Protein AF-A0A3D2W237-F1 (afdb_monomer)

pLDDT: mean 97.97, std 0.98, range [93.62, 98.75]

Solvent-accessible surface area (backbone atoms only — not comparable to full-atom values): 3196 Å² total; per-residue (Å²): 78,80,39,39,42,70,68,33,46,54,50,46,52,51,46,37,73,72,72,45,92,38,50,37,37,47,92,57,102,47,47,38,67,90,81,51,56,71,68,59,27,46,53,55,51,50,56,40,40,76,71,61,40,43,78,86

Radius of gyration: 10.21 Å; Cα contacts (8 Å, |Δi|>4): 77; chains: 1; bounding box: 23×21×25 Å

Secondary structure (DSSP, 8-state):
-B--SHHHHHHHHHHHHTT---EEB-SSSSTTTTTS-HHHHHHHHHHHHHTT-EE-

Mean predicted aligned error: 1.65 Å

Sequence (56 aa):
VIGAGYIGLEVAAVARQTGLDVTVLEAAPRPLARVTSPEVAGFFLDEHTSKGVRFA

Nearest PDB structures (foldseek):
  5jcl-assembly2_B  TM=9.690E-01  e=7.388E-04  Oryza sativa Japonica Group
  2cdu-assembly1_B  TM=9.547E-01  e=1.281E-03  Fructilactobacillus sanfranciscensis
  1joa-assembly1_A  TM=9.393E-01  e=1.806E-03  Enterococcus faecalis
  2v3b-assembly1_A  TM=9.831E-01  e=3.593E-03  Pseudomonas aeruginosa PAO1
  5jcn-assembly2_B  TM=9.707E-01  e=2.923E-03  Oryza sativa Japonica Group

Structure (mmCIF, N/CA/C/O backbone):
data_AF-A0A3D2W237-F1
#
_entry.id   AF-A0A3D2W237-F1
#
loop_
_atom_site.group_PDB
_atom_site.id
_atom_site.type_symbol
_atom_site.label_atom_id
_atom_site.label_alt_id
_atom_site.label_comp_id
_atom_site.label_asym_id
_atom_site.label_entity_id
_atom_site.label_seq_id
_atom_site.pdbx_PDB_ins_code
_atom_site.Cartn_x
_atom_site.Cartn_y
_atom_site.Cartn_z
_atom_site.occupancy
_atom_site.B_iso_or_equiv
_atom_site.auth_seq_id
_atom_site.auth_comp_id
_atom_site.auth_asym_id
_atom_site.auth_atom_id
_atom_site.pdbx_PDB_model_num
ATOM 1 N N . VAL A 1 1 ? -1.462 8.566 0.780 1.00 98.25 1 VAL A N 1
ATOM 2 C CA . VAL A 1 1 ? 0.012 8.592 0.629 1.00 98.25 1 VAL A CA 1
ATOM 3 C C . VAL A 1 1 ? 0.343 8.429 -0.845 1.00 98.25 1 VAL A C 1
ATOM 5 O O . VAL A 1 1 ? -0.311 7.620 -1.487 1.00 98.25 1 VAL A O 1
ATOM 8 N N . ILE A 1 2 ? 1.283 9.203 -1.393 1.00 98.38 2 ILE A N 1
ATOM 9 C CA . ILE A 1 2 ? 1.717 9.079 -2.796 1.00 98.38 2 ILE A CA 1
ATOM 10 C C . ILE A 1 2 ? 3.122 8.468 -2.802 1.00 98.38 2 ILE A C 1
ATOM 12 O O . ILE A 1 2 ? 4.036 9.031 -2.201 1.00 98.38 2 ILE A O 1
ATOM 16 N N . GLY A 1 3 ? 3.265 7.324 -3.465 1.00 98.00 3 GLY A N 1
ATOM 17 C CA . GLY A 1 3 ? 4.452 6.475 -3.479 1.00 98.00 3 GLY A CA 1
ATOM 18 C C . GLY A 1 3 ? 4.419 5.375 -2.410 1.00 98.00 3 GLY A C 1
ATOM 19 O O . GLY A 1 3 ? 4.169 5.631 -1.234 1.00 98.00 3 GLY A O 1
ATOM 20 N N . ALA A 1 4 ? 4.745 4.152 -2.821 1.00 97.88 4 ALA A N 1
ATOM 21 C CA . ALA A 1 4 ? 4.872 2.930 -2.028 1.00 97.88 4 ALA A CA 1
AT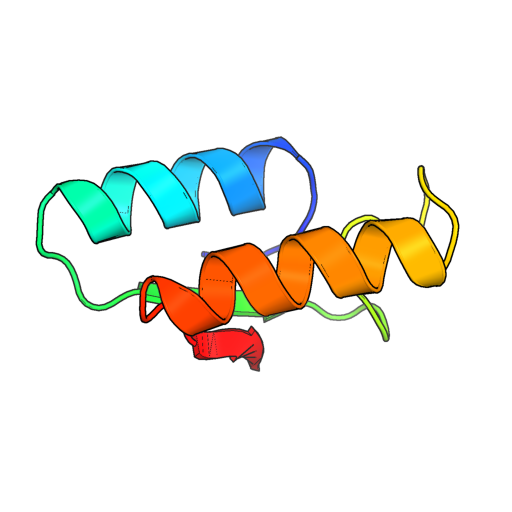OM 22 C C . ALA A 1 4 ? 6.344 2.477 -1.913 1.00 97.88 4 ALA A C 1
ATOM 24 O O . ALA A 1 4 ? 6.688 1.294 -2.017 1.00 97.88 4 ALA A O 1
ATOM 25 N N . GLY A 1 5 ? 7.238 3.450 -1.709 1.00 98.00 5 GLY A N 1
ATOM 26 C CA . GLY A 1 5 ? 8.585 3.219 -1.182 1.00 98.00 5 GLY A CA 1
ATOM 27 C C . GLY A 1 5 ? 8.564 2.956 0.331 1.00 98.00 5 GLY A C 1
ATOM 28 O O . GLY A 1 5 ? 7.507 3.045 0.949 1.00 98.00 5 GLY A O 1
ATOM 29 N N . TYR A 1 6 ? 9.728 2.710 0.947 1.00 97.38 6 TYR A N 1
ATOM 30 C CA . TYR A 1 6 ? 9.832 2.460 2.397 1.00 97.38 6 TYR A CA 1
ATOM 31 C C . TYR A 1 6 ? 9.114 3.524 3.235 1.00 97.38 6 TYR A C 1
ATOM 33 O O . TYR A 1 6 ? 8.179 3.201 3.956 1.00 97.38 6 TYR A O 1
ATOM 41 N N . ILE A 1 7 ? 9.465 4.799 3.042 1.00 98.12 7 ILE A N 1
ATOM 42 C CA . ILE A 1 7 ? 8.865 5.914 3.792 1.00 98.12 7 ILE A CA 1
ATOM 43 C C . ILE A 1 7 ? 7.351 5.993 3.559 1.00 98.12 7 ILE A C 1
ATOM 45 O O . ILE A 1 7 ? 6.587 6.223 4.491 1.00 98.12 7 ILE A O 1
ATOM 49 N N . GLY A 1 8 ? 6.895 5.788 2.320 1.00 98.31 8 GLY A N 1
ATOM 50 C CA . GLY A 1 8 ? 5.467 5.822 2.004 1.00 98.31 8 GLY A CA 1
ATOM 51 C C . GLY A 1 8 ? 4.687 4.741 2.754 1.00 98.31 8 GLY A C 1
ATOM 52 O O . GLY A 1 8 ? 3.636 5.021 3.328 1.00 98.31 8 GLY A O 1
ATOM 53 N N . LEU A 1 9 ? 5.234 3.527 2.809 1.00 98.44 9 LEU A N 1
ATOM 54 C CA . LEU A 1 9 ? 4.645 2.413 3.547 1.00 98.44 9 LEU A CA 1
ATOM 55 C C . LEU A 1 9 ? 4.692 2.640 5.066 1.00 98.44 9 LEU A C 1
ATOM 57 O O . LEU A 1 9 ? 3.676 2.476 5.733 1.00 98.44 9 LEU A O 1
ATOM 61 N N . GLU A 1 10 ? 5.811 3.114 5.613 1.00 98.62 10 GLU A N 1
ATOM 62 C CA . GLU A 1 10 ? 5.929 3.459 7.038 1.00 98.62 10 GLU A CA 1
ATOM 63 C C . GLU A 1 10 ? 4.894 4.513 7.459 1.00 98.62 10 GLU A C 1
ATOM 65 O O . GLU A 1 10 ? 4.178 4.332 8.447 1.00 98.62 10 GLU A O 1
ATOM 70 N N . VAL A 1 11 ? 4.746 5.583 6.672 1.00 98.75 11 VAL A N 1
ATOM 71 C CA . VAL A 1 11 ? 3.741 6.630 6.913 1.00 98.75 11 VAL A CA 1
ATOM 72 C C . VAL A 1 11 ? 2.325 6.071 6.787 1.00 98.75 11 VAL A C 1
ATOM 74 O O . VAL A 1 11 ? 1.468 6.399 7.608 1.00 98.75 11 VAL A O 1
ATOM 77 N N . ALA A 1 12 ? 2.064 5.215 5.795 1.00 98.75 12 ALA A N 1
ATOM 78 C CA . ALA A 1 12 ? 0.760 4.582 5.627 1.00 98.75 12 ALA A CA 1
ATOM 79 C C . ALA A 1 12 ? 0.397 3.699 6.830 1.00 98.75 12 ALA A C 1
ATOM 81 O O . ALA A 1 12 ? -0.728 3.772 7.327 1.00 98.75 12 ALA A O 1
ATOM 82 N N . ALA A 1 13 ? 1.353 2.914 7.328 1.00 98.69 13 ALA A N 1
ATOM 83 C CA . ALA A 1 13 ? 1.175 2.064 8.496 1.00 98.69 13 ALA A CA 1
ATOM 84 C C . ALA A 1 13 ? 0.885 2.886 9.759 1.00 98.69 13 ALA A C 1
ATOM 86 O O . ALA A 1 13 ? -0.088 2.597 10.457 1.00 98.69 13 ALA A O 1
ATOM 87 N N . VAL A 1 14 ? 1.676 3.931 10.033 1.00 98.69 14 VAL A N 1
ATOM 88 C CA . VAL A 1 14 ? 1.472 4.798 11.206 1.00 98.69 14 VAL A CA 1
ATOM 89 C C . VAL A 1 14 ? 0.129 5.521 11.121 1.00 98.69 14 VAL A C 1
ATOM 91 O O . VAL A 1 14 ? -0.657 5.442 12.061 1.00 98.69 14 VAL A O 1
ATOM 94 N N . ALA A 1 15 ? -0.192 6.149 9.987 1.00 98.69 15 ALA A N 1
ATOM 95 C CA . ALA A 1 15 ? -1.472 6.836 9.800 1.00 98.69 15 ALA A CA 1
ATOM 96 C C . ALA A 1 15 ? -2.671 5.888 9.987 1.00 98.69 15 ALA A C 1
ATOM 98 O O . ALA A 1 15 ? -3.692 6.261 10.572 1.00 98.69 15 ALA A O 1
ATOM 99 N N . ARG A 1 16 ? -2.544 4.632 9.538 1.00 98.56 16 ARG A N 1
ATOM 100 C CA . ARG A 1 16 ? -3.594 3.629 9.728 1.00 98.56 16 ARG A CA 1
ATOM 101 C C . ARG A 1 16 ? -3.730 3.202 11.189 1.00 98.56 16 ARG A C 1
ATOM 103 O O . ARG A 1 16 ? -4.858 3.027 11.654 1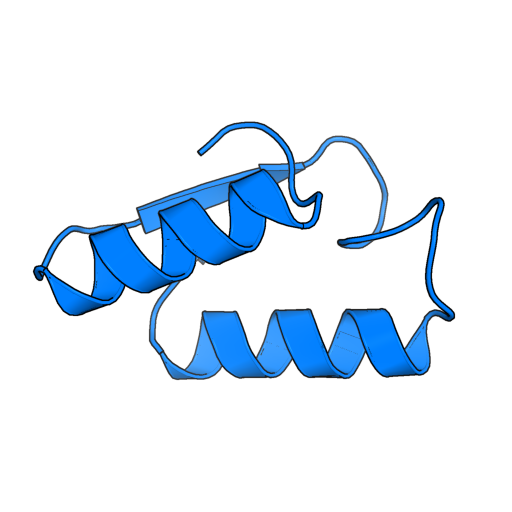.00 98.56 16 ARG A O 1
ATOM 110 N N . GLN A 1 17 ? -2.618 3.058 11.911 1.00 98.38 17 GLN A N 1
ATOM 111 C CA . GLN A 1 17 ? -2.604 2.764 13.350 1.00 98.38 17 GLN A CA 1
ATOM 112 C C . GLN A 1 17 ? -3.196 3.905 14.185 1.00 98.38 17 GLN A C 1
ATOM 114 O O . GLN A 1 17 ? -3.815 3.643 15.211 1.00 98.38 17 GLN A O 1
ATOM 119 N N . THR A 1 18 ? -3.094 5.154 13.725 1.00 98.50 18 THR A N 1
ATOM 120 C CA . THR A 1 18 ? -3.740 6.309 14.370 1.00 98.50 18 THR A CA 1
ATOM 121 C C . THR A 1 18 ? -5.224 6.463 14.011 1.00 98.50 18 THR A C 1
ATOM 123 O O . THR A 1 18 ? -5.826 7.482 14.333 1.00 98.50 18 THR A O 1
ATOM 126 N N . GLY A 1 19 ? -5.828 5.475 13.341 1.00 98.31 19 GLY A N 1
ATOM 127 C CA . GLY A 1 19 ? -7.265 5.442 13.053 1.00 98.31 19 GLY A CA 1
ATOM 128 C C . GLY A 1 19 ? -7.699 6.185 11.789 1.00 98.31 19 GLY A C 1
ATOM 129 O O . GLY A 1 19 ? -8.897 6.361 11.588 1.00 98.31 19 GLY A O 1
ATOM 130 N N . LEU A 1 20 ? -6.765 6.614 10.932 1.00 98.69 20 LEU A N 1
ATOM 131 C CA . LEU A 1 20 ? -7.111 7.269 9.670 1.00 98.69 20 LEU A CA 1
ATOM 132 C C . LEU A 1 20 ? -7.432 6.252 8.572 1.00 98.69 20 LEU A C 1
ATOM 134 O O . LEU A 1 20 ? -6.849 5.168 8.497 1.00 98.69 20 LEU A O 1
ATOM 138 N N . ASP A 1 21 ? -8.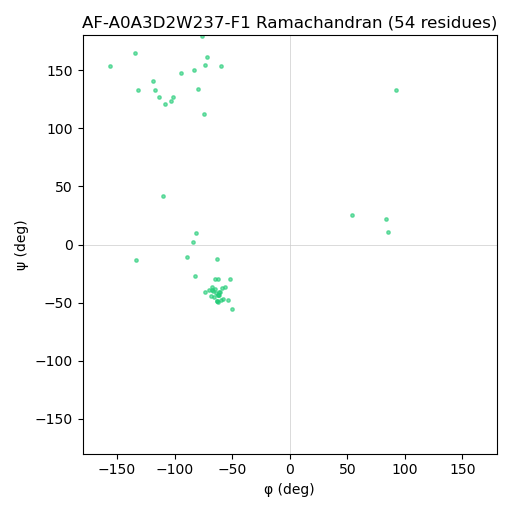307 6.662 7.660 1.00 98.62 21 ASP A N 1
ATOM 139 C CA . ASP A 1 21 ? -8.524 5.992 6.386 1.00 98.62 21 ASP A CA 1
ATOM 140 C C . ASP A 1 21 ? -7.365 6.283 5.430 1.00 98.62 21 ASP A C 1
ATOM 142 O O . ASP A 1 21 ? -7.186 7.410 4.965 1.00 98.62 21 ASP A O 1
ATOM 146 N N . VAL A 1 22 ? -6.576 5.257 5.108 1.00 98.75 22 VAL A N 1
ATOM 147 C CA . VAL A 1 22 ? -5.364 5.417 4.298 1.00 98.75 22 VAL A CA 1
ATOM 148 C C . VAL A 1 22 ? -5.516 4.727 2.949 1.00 98.75 22 VAL A C 1
ATOM 150 O O . VAL A 1 22 ? -5.782 3.528 2.873 1.00 98.75 22 VAL A O 1
ATOM 153 N N . THR A 1 23 ? -5.263 5.488 1.884 1.00 98.75 23 THR A N 1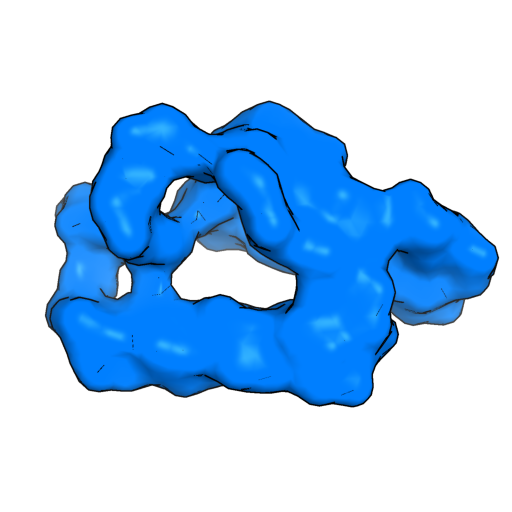
ATOM 154 C CA . THR A 1 23 ? -5.017 4.962 0.536 1.00 98.75 23 THR A CA 1
ATOM 155 C C . THR A 1 23 ? -3.592 5.324 0.104 1.00 98.75 23 THR A C 1
ATOM 157 O O . THR A 1 23 ? -3.167 6.476 0.264 1.00 98.75 23 THR A O 1
ATOM 160 N N . VAL A 1 24 ? -2.850 4.356 -0.430 1.00 98.69 24 VAL A N 1
ATOM 161 C CA . VAL A 1 24 ? -1.533 4.523 -1.056 1.00 98.69 24 VAL A CA 1
ATOM 162 C C . VAL A 1 24 ? -1.710 4.510 -2.571 1.00 98.69 24 VAL A C 1
ATOM 164 O O . VAL A 1 24 ? -2.310 3.582 -3.100 1.00 98.69 24 VAL A O 1
ATOM 167 N N . LEU A 1 25 ? -1.195 5.538 -3.242 1.00 98.56 25 LEU A N 1
ATOM 168 C CA . LEU A 1 25 ? -1.150 5.630 -4.699 1.00 98.56 25 LEU A CA 1
ATOM 169 C C . LEU A 1 25 ? 0.265 5.319 -5.174 1.00 98.56 25 LEU A C 1
ATOM 171 O O . LEU A 1 25 ? 1.196 6.001 -4.742 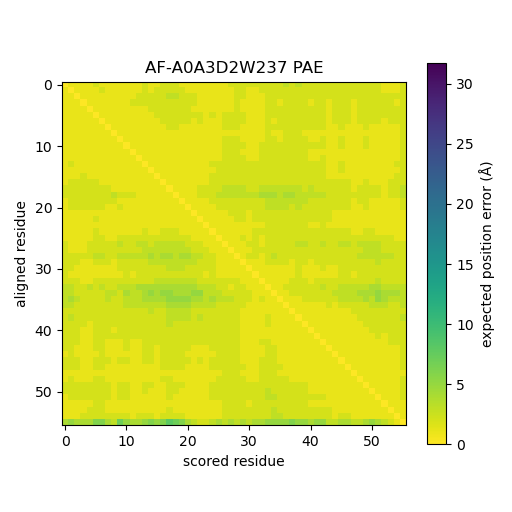1.00 98.56 25 LEU A O 1
ATOM 175 N N . GLU A 1 26 ? 0.443 4.332 -6.047 1.00 97.44 26 GLU A N 1
ATOM 176 C CA . GLU A 1 26 ? 1.757 3.972 -6.597 1.00 97.44 26 GLU A CA 1
ATOM 177 C C . GLU A 1 26 ? 1.700 3.836 -8.120 1.00 97.44 26 GLU A C 1
ATOM 179 O O . GLU A 1 26 ? 0.819 3.194 -8.674 1.00 97.44 26 GLU A O 1
ATOM 184 N N . ALA A 1 27 ? 2.665 4.453 -8.803 1.00 97.31 27 ALA A N 1
ATOM 185 C CA . ALA A 1 27 ? 2.749 4.411 -10.259 1.00 97.31 27 ALA A CA 1
ATOM 186 C C . ALA A 1 27 ? 3.422 3.124 -10.766 1.00 97.31 27 ALA A C 1
ATOM 188 O O . ALA A 1 27 ? 3.184 2.693 -11.893 1.00 97.31 27 ALA A O 1
ATOM 189 N N . ALA A 1 28 ? 4.301 2.524 -9.962 1.00 96.25 28 ALA A N 1
ATOM 190 C CA . ALA A 1 28 ? 4.943 1.258 -10.269 1.00 96.25 28 ALA A CA 1
ATOM 191 C C . ALA A 1 28 ? 3.966 0.071 -10.120 1.00 96.25 28 ALA A C 1
ATOM 193 O O . ALA A 1 28 ? 3.067 0.110 -9.286 1.00 96.25 28 ALA A O 1
ATOM 194 N N . PRO A 1 29 ? 4.189 -1.054 -10.827 1.00 95.38 29 PRO A N 1
ATOM 195 C CA . PRO A 1 29 ? 3.308 -2.226 -10.740 1.00 95.38 29 PRO A CA 1
ATOM 196 C C . PRO A 1 29 ? 3.243 -2.904 -9.360 1.00 95.38 29 PRO A C 1
ATOM 198 O O . PRO A 1 29 ? 2.433 -3.804 -9.160 1.00 95.38 29 PRO A O 1
ATOM 201 N N . ARG A 1 30 ? 4.149 -2.554 -8.437 1.00 96.00 30 ARG A N 1
ATOM 202 C CA . ARG A 1 30 ? 4.258 -3.143 -7.097 1.00 96.00 30 ARG A CA 1
ATOM 203 C C . ARG A 1 30 ? 4.948 -2.182 -6.121 1.00 96.00 30 ARG A C 1
ATOM 205 O O . ARG A 1 30 ? 5.801 -1.400 -6.560 1.00 96.00 30 ARG A O 1
ATOM 212 N N . PRO A 1 31 ? 4.674 -2.271 -4.807 1.00 97.81 31 PRO A N 1
ATOM 213 C CA . PRO A 1 31 ? 5.447 -1.543 -3.807 1.00 97.81 31 PRO A CA 1
ATOM 214 C C . PRO A 1 31 ? 6.923 -1.950 -3.847 1.00 97.81 31 PRO A C 1
ATOM 216 O O . PRO A 1 31 ? 7.271 -3.064 -4.249 1.00 97.81 31 PRO A O 1
ATOM 219 N N . LEU A 1 32 ? 7.805 -1.040 -3.423 1.00 97.88 32 LEU A N 1
ATOM 220 C CA . LEU A 1 32 ? 9.249 -1.288 -3.315 1.00 97.88 32 LEU A CA 1
ATOM 221 C C . LEU A 1 32 ? 9.911 -1.798 -4.619 1.00 97.88 32 LEU A C 1
ATOM 223 O O . LEU A 1 32 ? 10.971 -2.425 -4.577 1.00 97.88 32 LEU A O 1
ATOM 227 N N . ALA A 1 33 ? 9.336 -1.490 -5.791 1.00 97.06 33 ALA A N 1
ATOM 228 C CA . ALA A 1 33 ? 9.732 -2.061 -7.085 1.00 97.06 33 ALA A CA 1
ATOM 229 C C . ALA A 1 33 ? 11.233 -1.965 -7.421 1.00 97.06 33 ALA A C 1
ATOM 231 O O . ALA A 1 33 ? 11.763 -2.817 -8.130 1.00 97.06 33 ALA A O 1
ATOM 232 N N . ARG A 1 34 ? 11.919 -0.934 -6.915 1.00 95.94 34 ARG A N 1
ATOM 233 C CA . ARG A 1 34 ? 13.341 -0.667 -7.187 1.00 95.94 34 ARG A CA 1
ATOM 234 C C . ARG A 1 34 ? 14.313 -1.344 -6.218 1.00 95.94 34 ARG A C 1
ATOM 236 O O . ARG A 1 34 ? 15.512 -1.275 -6.453 1.00 95.94 34 ARG A O 1
ATOM 243 N N . VAL A 1 35 ? 13.826 -1.911 -5.114 1.00 96.69 35 VAL A N 1
ATOM 244 C CA . VAL A 1 35 ? 14.677 -2.286 -3.968 1.00 96.69 35 VAL A CA 1
ATOM 245 C C . VAL A 1 35 ? 14.414 -3.687 -3.419 1.00 96.69 35 VAL A C 1
ATOM 247 O O . VAL A 1 35 ? 15.243 -4.197 -2.674 1.00 96.69 35 VAL A O 1
ATOM 250 N N . THR A 1 36 ? 13.314 -4.342 -3.800 1.00 96.25 36 THR A N 1
ATOM 251 C CA . THR A 1 36 ? 13.005 -5.715 -3.363 1.00 96.25 36 THR A CA 1
ATOM 252 C C . THR A 1 36 ? 12.540 -6.611 -4.509 1.00 96.25 36 THR A C 1
ATOM 254 O O . THR A 1 36 ? 12.158 -6.125 -5.581 1.00 96.25 36 THR A O 1
ATOM 257 N N . SER A 1 37 ? 12.543 -7.928 -4.278 1.00 98.00 3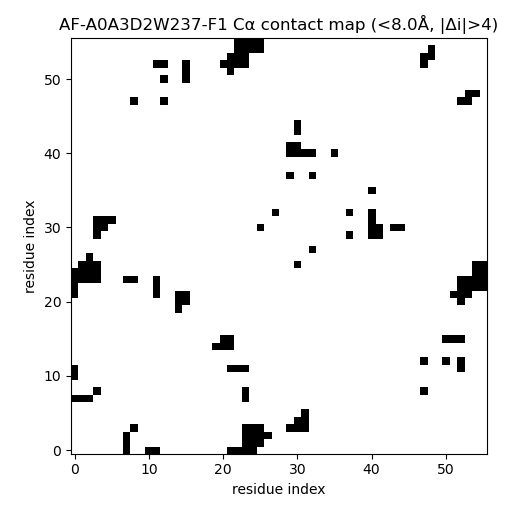7 SER A N 1
ATOM 258 C CA . SER A 1 37 ? 11.946 -8.915 -5.184 1.00 98.00 37 SER A CA 1
ATOM 259 C C . SER A 1 37 ? 10.404 -8.860 -5.150 1.00 98.00 37 SER A C 1
ATOM 261 O O . SER A 1 37 ? 9.830 -8.299 -4.208 1.00 98.00 37 SER A O 1
ATOM 263 N N . PRO A 1 38 ? 9.707 -9.410 -6.163 1.00 97.88 38 PRO A N 1
ATOM 264 C CA . PRO A 1 38 ? 8.244 -9.460 -6.188 1.00 97.88 38 PRO A CA 1
ATOM 265 C C . PRO A 1 38 ? 7.624 -10.150 -4.968 1.00 97.88 38 PRO A C 1
ATOM 267 O O . PRO A 1 38 ? 6.604 -9.687 -4.471 1.00 97.88 38 PRO A O 1
ATOM 270 N N . GLU A 1 39 ? 8.253 -11.203 -4.450 1.00 98.19 39 GLU A N 1
ATOM 271 C CA . GLU A 1 39 ? 7.768 -11.969 -3.296 1.00 98.19 39 GLU A CA 1
ATOM 272 C C . GL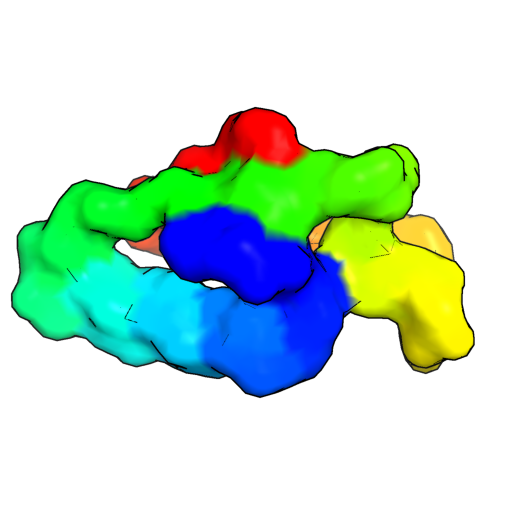U A 1 39 ? 7.773 -11.112 -2.028 1.00 98.19 39 GLU A C 1
ATOM 274 O O . GLU A 1 39 ? 6.786 -11.055 -1.297 1.00 98.19 39 GLU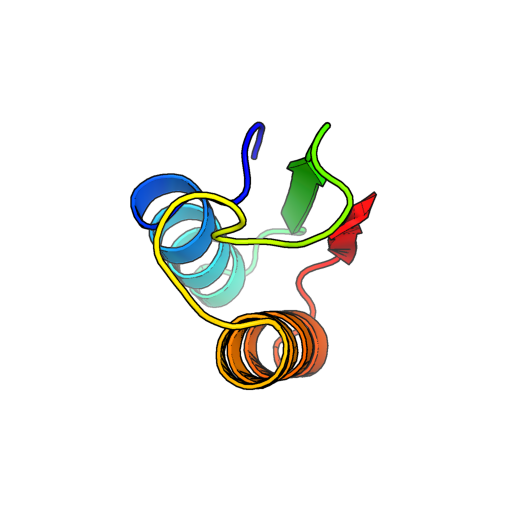 A O 1
ATOM 279 N N . VAL A 1 40 ? 8.865 -10.374 -1.799 1.00 98.06 40 VAL A N 1
ATOM 280 C CA . VAL A 1 40 ? 8.973 -9.450 -0.662 1.00 98.06 40 VAL A CA 1
ATOM 281 C C . VAL A 1 40 ? 8.001 -8.279 -0.823 1.00 98.06 40 VAL A C 1
ATOM 283 O O . VAL A 1 40 ? 7.380 -7.856 0.148 1.00 98.06 40 VAL A O 1
ATOM 286 N N . ALA A 1 41 ? 7.836 -7.755 -2.040 1.00 98.06 41 ALA A N 1
ATOM 287 C CA . ALA A 1 41 ? 6.839 -6.720 -2.309 1.00 98.06 41 ALA A CA 1
ATOM 288 C C . ALA A 1 41 ? 5.407 -7.206 -2.024 1.00 98.06 41 ALA A C 1
ATOM 290 O O . ALA A 1 41 ? 4.632 -6.462 -1.426 1.00 98.06 41 ALA A O 1
ATOM 291 N N . GLY A 1 42 ? 5.085 -8.450 -2.394 1.00 98.06 42 GLY A N 1
ATOM 292 C CA . GLY A 1 42 ? 3.809 -9.097 -2.082 1.00 98.06 42 GLY A CA 1
ATOM 293 C C . GLY A 1 42 ? 3.568 -9.191 -0.578 1.00 98.06 42 GLY A C 1
ATOM 294 O O . GLY A 1 42 ? 2.538 -8.728 -0.104 1.00 98.06 42 GLY A O 1
ATOM 295 N N . PHE A 1 43 ? 4.566 -9.647 0.187 1.00 98.31 43 PHE A N 1
ATOM 296 C CA . PHE A 1 43 ? 4.485 -9.672 1.651 1.00 98.31 43 PHE A CA 1
ATOM 297 C C . PHE A 1 43 ? 4.120 -8.299 2.242 1.00 98.31 43 PHE A C 1
ATOM 299 O O . PHE A 1 43 ? 3.214 -8.198 3.066 1.00 98.31 43 PHE A O 1
ATOM 306 N N . PHE A 1 44 ? 4.786 -7.222 1.807 1.00 98.19 44 PHE A N 1
ATOM 307 C CA . PHE A 1 44 ? 4.480 -5.877 2.308 1.00 98.19 44 PHE A CA 1
ATOM 308 C C . PHE A 1 44 ? 3.100 -5.374 1.878 1.00 98.19 44 PHE A C 1
ATOM 310 O O . PHE A 1 44 ? 2.448 -4.680 2.663 1.00 98.19 44 PHE A O 1
ATOM 317 N N . LEU A 1 45 ? 2.666 -5.695 0.657 1.00 98.25 45 LEU A N 1
ATOM 318 C CA . LEU A 1 45 ? 1.337 -5.351 0.157 1.00 98.25 45 LEU A CA 1
ATOM 319 C C . LEU A 1 45 ? 0.246 -6.031 0.992 1.00 98.25 45 LEU A C 1
ATOM 321 O O . LEU A 1 45 ? -0.669 -5.355 1.467 1.00 98.25 45 LEU A O 1
ATOM 325 N N . ASP A 1 46 ? 0.380 -7.338 1.216 1.00 98.50 46 ASP A N 1
ATOM 326 C CA . ASP A 1 46 ? -0.561 -8.140 1.997 1.00 98.50 46 ASP A CA 1
ATOM 327 C C . ASP A 1 46 ? -0.616 -7.657 3.448 1.00 98.50 46 ASP A C 1
ATOM 329 O O . ASP A 1 46 ? -1.698 -7.466 3.997 1.00 98.50 46 ASP A O 1
ATOM 333 N N . GLU A 1 47 ? 0.538 -7.364 4.051 1.00 98.50 47 GLU A N 1
ATOM 334 C CA . GLU A 1 47 ? 0.628 -6.880 5.430 1.00 98.50 47 GLU A CA 1
ATOM 335 C C . GLU A 1 47 ? -0.025 -5.501 5.624 1.00 98.50 47 GLU A C 1
ATOM 337 O O . GLU A 1 47 ? -0.660 -5.235 6.646 1.00 98.50 47 GLU A O 1
ATOM 342 N N . HIS A 1 48 ? 0.110 -4.592 4.654 1.00 98.62 48 HIS A N 1
ATOM 343 C CA . HIS A 1 48 ? -0.565 -3.292 4.722 1.00 98.62 48 HIS A CA 1
ATOM 344 C C . HIS A 1 48 ? -2.067 -3.431 4.461 1.00 98.62 48 HIS A C 1
ATOM 346 O O . HIS A 1 48 ? -2.877 -2.807 5.154 1.00 98.62 48 HIS A O 1
ATOM 352 N N . THR A 1 49 ? -2.447 -4.273 3.500 1.00 98.44 49 THR A N 1
ATOM 353 C CA . THR A 1 49 ? -3.851 -4.504 3.144 1.00 98.44 49 THR A CA 1
ATOM 354 C C . THR A 1 49 ? -4.608 -5.202 4.275 1.00 98.44 49 THR A C 1
ATOM 356 O O . THR A 1 49 ? -5.722 -4.795 4.600 1.00 98.44 49 THR A O 1
ATOM 359 N N . SER A 1 50 ? -3.990 -6.175 4.955 1.00 98.56 50 SER A N 1
ATOM 360 C CA . SER A 1 50 ? -4.570 -6.865 6.119 1.00 98.56 50 SER A CA 1
ATOM 361 C C . SER A 1 50 ? -4.838 -5.912 7.291 1.00 98.56 50 SER A C 1
ATOM 363 O O . SER A 1 50 ? -5.806 -6.084 8.031 1.00 98.56 50 SER A O 1
ATOM 365 N N . LYS A 1 51 ? -4.039 -4.845 7.413 1.00 98.38 51 LYS A N 1
ATOM 366 C CA . LYS A 1 51 ? -4.230 -3.753 8.383 1.00 98.38 51 LYS A CA 1
ATOM 367 C C . LYS A 1 51 ? -5.215 -2.681 7.908 1.00 98.38 51 LYS A C 1
ATOM 369 O O . LYS A 1 51 ? -5.460 -1.707 8.620 1.00 98.38 51 LYS A O 1
ATOM 374 N N . GLY A 1 52 ? -5.813 -2.855 6.731 1.00 98.50 52 GLY A N 1
ATOM 375 C CA . GLY A 1 52 ? -6.841 -1.979 6.179 1.00 98.50 52 GLY A CA 1
ATOM 376 C C . GLY A 1 52 ? -6.303 -0.743 5.459 1.00 98.50 52 GLY A C 1
ATOM 377 O O . GLY A 1 52 ? -7.029 0.244 5.357 1.00 98.50 52 GLY A O 1
ATOM 378 N N . VAL A 1 53 ? -5.052 -0.763 4.992 1.00 98.75 53 VAL A N 1
ATOM 379 C CA . VAL A 1 53 ? -4.550 0.223 4.0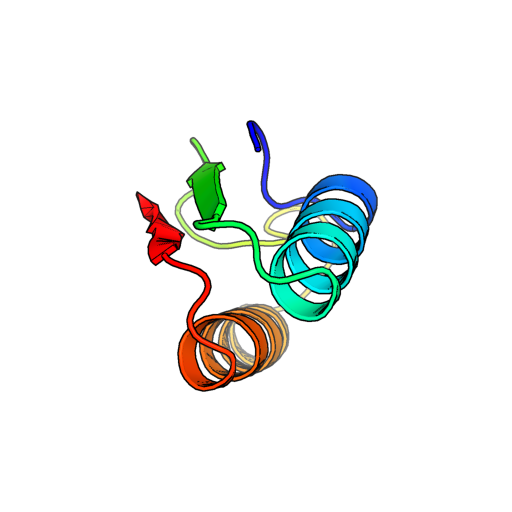23 1.00 98.75 53 VAL A CA 1
ATOM 380 C C . VAL A 1 53 ? -5.028 -0.177 2.627 1.00 98.75 53 VAL A C 1
ATOM 382 O O . VAL A 1 53 ? -4.919 -1.336 2.240 1.00 98.75 53 VAL A O 1
ATOM 385 N N . ARG A 1 54 ? -5.548 0.777 1.851 1.00 98.62 54 ARG A N 1
ATOM 386 C CA . ARG A 1 54 ? -5.957 0.548 0.455 1.00 98.62 54 ARG A CA 1
ATOM 387 C C . ARG A 1 54 ? -4.832 0.930 -0.501 1.00 98.62 54 ARG A C 1
ATOM 389 O O . ARG A 1 54 ? -4.115 1.892 -0.240 1.00 98.62 54 ARG A O 1
ATOM 396 N N . PHE A 1 55 ? -4.728 0.232 -1.624 1.00 97.94 55 PHE A N 1
ATOM 397 C CA . PHE A 1 55 ? -3.789 0.544 -2.703 1.00 97.94 55 PHE A CA 1
ATOM 398 C C . PHE A 1 55 ? -4.566 0.855 -3.982 1.00 97.94 55 PHE A C 1
ATOM 400 O O . PHE A 1 55 ? -5.591 0.220 -4.239 1.00 97.94 55 PHE A O 1
ATOM 407 N N . ALA A 1 56 ? -4.098 1.846 -4.738 1.00 93.62 56 ALA A N 1
ATOM 408 C CA . ALA A 1 56 ? -4.651 2.248 -6.027 1.00 93.62 56 ALA A CA 1
ATOM 409 C C . ALA A 1 56 ? -3.551 2.719 -6.986 1.00 93.62 56 ALA A C 1
ATOM 411 O O . ALA A 1 56 ? -2.484 3.168 -6.501 1.00 93.62 56 ALA A O 1
#

Foldseek 3Di:
DEAQEPVQLVVLVVCLVVVDAAEYEHPDPFHPVPNDDPVVRVVSVCVSVVSPYHYD